Protein AF-A0A556P6F3-F1 (afdb_monomer_lite)

Foldseek 3Di:
DKKKKKKKFKADDDDPPDDRHMDIDIDIDIDDDDPPDDPVNVVVVLVVVQVVRCVVVVHHGPDIDMDMDWDWDDDPNDIDTDD

Secondary structure (DSSP, 8-state):
-EEEEEEEEEEE--BTTBSS-EEEEEEEEEEE--TT--HHHHHHHHHHHHHHHHHHHSS--SEEEEEEEE-EEEETTEEEE--

pLDDT: mean 94.59, std 3.57, range [74.25, 98.12]

Organism: NCBI:txid1955272

Radius of gyration: 16.93 Å; chains: 1; bounding box: 32×20×56 Å

Structure (mmCIF, N/CA/C/O backbone):
data_AF-A0A556P6F3-F1
#
_entry.id   AF-A0A556P6F3-F1
#
loop_
_atom_site.group_PDB
_atom_site.id
_atom_site.type_symbol
_atom_site.label_atom_id
_atom_site.label_alt_id
_atom_site.label_comp_id
_atom_site.label_asym_id
_atom_site.label_entity_id
_atom_site.label_seq_id
_atom_site.pdbx_PDB_ins_code
_atom_site.Cartn_x
_atom_site.Cartn_y
_atom_site.Cartn_z
_atom_site.occupancy
_atom_site.B_iso_or_equiv
_atom_site.auth_seq_id
_atom_site.auth_comp_id
_atom_site.auth_asym_id
_atom_site.auth_atom_id
_atom_site.pdbx_PDB_model_num
ATOM 1 N N . MET A 1 1 ? -10.426 -4.513 12.280 1.00 92.81 1 MET A N 1
ATOM 2 C CA . MET A 1 1 ? -10.178 -3.218 11.607 1.00 92.81 1 MET A CA 1
ATOM 3 C C . MET A 1 1 ? -9.906 -3.509 10.146 1.00 92.81 1 MET A C 1
ATOM 5 O O . MET A 1 1 ? -9.105 -4.403 9.896 1.00 92.81 1 MET A O 1
ATOM 9 N N . LYS A 1 2 ? -10.571 -2.850 9.192 1.00 96.00 2 LYS A N 1
ATOM 10 C CA . LYS A 1 2 ? -10.189 -3.023 7.787 1.00 96.00 2 LYS A CA 1
ATOM 11 C C . LYS A 1 2 ? -9.026 -2.106 7.461 1.00 96.00 2 LYS A C 1
ATOM 13 O O . LYS A 1 2 ? -9.049 -0.922 7.791 1.00 96.00 2 LYS A O 1
ATOM 18 N N . VAL A 1 3 ? -8.035 -2.693 6.819 1.00 97.19 3 VAL A N 1
ATOM 19 C CA . VAL A 1 3 ? -6.856 -2.016 6.309 1.00 97.19 3 VAL A CA 1
ATOM 20 C C . VAL A 1 3 ? -6.864 -2.169 4.800 1.00 97.19 3 VAL A C 1
ATOM 22 O O . VAL A 1 3 ? -7.013 -3.281 4.285 1.00 97.19 3 VAL A O 1
ATOM 25 N N . GLU A 1 4 ? -6.761 -1.043 4.111 1.00 97.62 4 GLU A N 1
ATOM 26 C CA . GLU A 1 4 ? -6.700 -0.970 2.656 1.00 97.62 4 GLU A CA 1
ATOM 27 C C . GLU A 1 4 ? -5.247 -0.695 2.264 1.00 97.62 4 GLU A C 1
ATOM 29 O O . GLU A 1 4 ? -4.610 0.200 2.821 1.00 97.62 4 GLU A O 1
ATOM 34 N N . PHE A 1 5 ? -4.724 -1.484 1.335 1.00 97.94 5 PHE A N 1
ATOM 35 C CA . PHE A 1 5 ? -3.378 -1.379 0.793 1.00 97.94 5 PHE A CA 1
ATOM 36 C C . PHE A 1 5 ? -3.500 -0.992 -0.676 1.00 97.94 5 PHE A C 1
ATOM 38 O O . PHE A 1 5 ? -4.090 -1.734 -1.460 1.00 97.94 5 PHE A O 1
ATOM 45 N N . GLU A 1 6 ? -2.943 0.153 -1.040 1.00 98.12 6 GLU A N 1
ATOM 46 C CA . GLU A 1 6 ? -2.826 0.625 -2.416 1.00 98.12 6 GLU A CA 1
ATOM 47 C C . GLU A 1 6 ? -1.341 0.614 -2.784 1.00 98.12 6 GLU A C 1
ATOM 49 O O . GLU A 1 6 ? -0.552 1.374 -2.222 1.00 98.12 6 GLU A O 1
ATOM 54 N N . ILE A 1 7 ? -0.953 -0.269 -3.698 1.00 97.94 7 ILE A N 1
ATOM 55 C CA . ILE A 1 7 ? 0.418 -0.404 -4.183 1.00 97.94 7 ILE A CA 1
ATOM 56 C C . ILE A 1 7 ? 0.480 0.105 -5.613 1.00 97.94 7 ILE A C 1
ATOM 58 O O . ILE A 1 7 ? -0.336 -0.301 -6.439 1.00 97.94 7 ILE A O 1
ATOM 62 N N . LYS A 1 8 ? 1.450 0.970 -5.909 1.00 97.94 8 LYS A N 1
ATOM 63 C CA . LYS A 1 8 ? 1.653 1.512 -7.256 1.00 97.94 8 LYS A CA 1
ATOM 64 C C . LYS A 1 8 ? 3.099 1.346 -7.686 1.00 97.94 8 LYS A C 1
ATOM 66 O O . LYS A 1 8 ? 4.006 1.737 -6.949 1.00 97.94 8 LYS A O 1
ATOM 71 N N . ALA A 1 9 ? 3.282 0.798 -8.879 1.00 97.88 9 ALA A N 1
ATOM 72 C CA . ALA A 1 9 ? 4.544 0.752 -9.595 1.00 97.88 9 ALA A CA 1
ATOM 73 C C . ALA A 1 9 ? 4.455 1.633 -10.844 1.00 97.88 9 ALA A C 1
ATOM 75 O O . ALA A 1 9 ? 3.439 1.616 -11.542 1.00 97.88 9 ALA A O 1
ATOM 76 N N . PHE A 1 10 ? 5.501 2.405 -11.115 1.00 97.25 10 PHE A N 1
ATOM 77 C CA . PHE A 1 10 ? 5.569 3.287 -12.276 1.00 97.25 10 PHE A CA 1
ATOM 78 C C . PHE A 1 10 ? 7.007 3.415 -12.779 1.00 97.25 10 PHE A C 1
ATOM 80 O O . PHE A 1 10 ? 7.943 3.423 -11.977 1.00 97.25 10 PHE A O 1
ATOM 87 N N . GLY A 1 11 ? 7.182 3.534 -14.090 1.00 95.62 11 GLY A N 1
ATOM 88 C CA . GLY A 1 11 ? 8.472 3.801 -14.721 1.00 95.62 11 GLY A CA 1
ATOM 89 C C . GLY A 1 11 ? 8.409 3.670 -16.236 1.00 95.62 11 GLY A C 1
ATOM 90 O O . GLY A 1 11 ? 7.390 3.243 -16.788 1.00 95.62 11 GLY A O 1
ATOM 91 N N . GLU A 1 12 ? 9.503 4.027 -16.898 1.00 91.38 12 GLU A N 1
ATOM 92 C CA . GLU A 1 12 ? 9.636 3.891 -18.344 1.00 91.38 12 GLU A CA 1
ATOM 93 C C . GLU A 1 12 ? 9.475 2.432 -18.803 1.00 91.38 12 GLU A C 1
ATOM 95 O O . GLU A 1 12 ? 9.899 1.470 -18.151 1.00 91.38 12 GLU A O 1
ATOM 100 N N . GLU A 1 13 ? 8.849 2.257 -19.962 1.00 91.44 13 GLU A N 1
ATOM 101 C CA . GLU A 1 13 ? 8.720 0.978 -20.651 1.00 91.44 13 GLU A CA 1
ATOM 102 C C . GLU A 1 13 ? 9.235 1.122 -22.080 1.00 91.44 13 GLU A C 1
ATOM 104 O O . GLU A 1 13 ? 8.965 2.107 -22.764 1.00 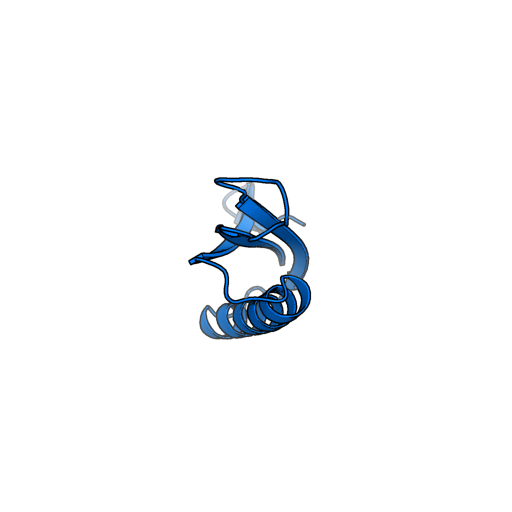91.44 13 GLU A O 1
ATOM 109 N N . LYS A 1 14 ? 9.994 0.124 -22.536 1.00 87.12 14 LYS A N 1
ATOM 110 C CA . LYS A 1 14 ? 10.478 0.070 -23.914 1.00 87.12 14 LYS A CA 1
ATOM 111 C C . LYS A 1 14 ? 9.522 -0.776 -24.735 1.00 87.12 14 LYS A C 1
ATOM 113 O O . LYS A 1 14 ? 9.441 -1.984 -24.525 1.00 87.12 14 LYS A O 1
ATOM 118 N N . ILE A 1 15 ? 8.830 -0.133 -25.667 1.00 86.69 15 ILE A N 1
ATOM 119 C CA . ILE A 1 15 ? 7.972 -0.787 -26.652 1.00 86.69 15 ILE A CA 1
ATOM 120 C C . ILE A 1 15 ? 8.484 -0.392 -28.033 1.00 86.69 15 ILE A C 1
ATOM 122 O O . ILE A 1 15 ? 8.726 0.788 -28.289 1.00 86.69 15 ILE A O 1
ATOM 126 N N . ASP A 1 16 ? 8.656 -1.379 -28.911 1.00 89.00 16 ASP A N 1
ATOM 127 C CA . ASP A 1 16 ? 9.054 -1.133 -30.296 1.00 89.00 16 ASP A CA 1
ATOM 128 C C . ASP A 1 16 ? 8.078 -0.147 -30.962 1.00 89.00 16 ASP A C 1
ATOM 130 O O . ASP A 1 16 ? 6.868 -0.221 -30.753 1.00 89.00 16 ASP A O 1
ATOM 134 N N . ASP A 1 17 ? 8.617 0.787 -31.747 1.00 91.94 17 ASP A N 1
ATOM 135 C CA . ASP A 1 17 ? 7.895 1.862 -32.450 1.00 91.94 17 ASP A CA 1
ATOM 136 C C . ASP A 1 17 ? 7.298 2.991 -31.580 1.00 91.94 17 ASP A C 1
ATOM 138 O O . ASP A 1 17 ? 6.705 3.926 -32.127 1.00 91.94 17 ASP A O 1
ATOM 142 N N . TYR A 1 18 ? 7.509 2.985 -30.256 1.00 90.19 18 TYR A N 1
ATOM 143 C CA . TYR A 1 18 ? 7.097 4.077 -29.363 1.00 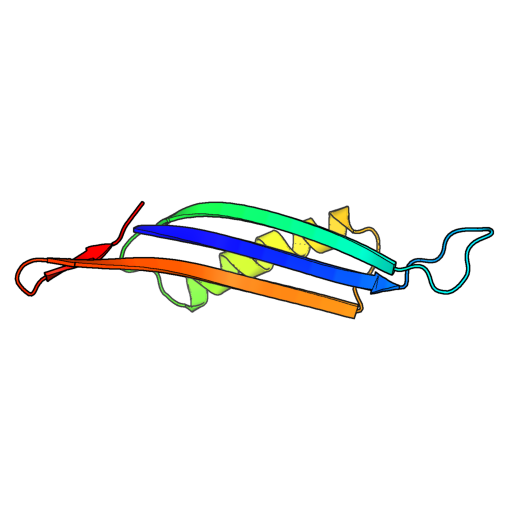90.19 18 TYR A CA 1
ATOM 144 C C . TYR A 1 18 ? 8.289 4.674 -28.604 1.00 90.19 18 TYR A C 1
ATOM 146 O O . TYR A 1 18 ? 9.083 3.966 -27.989 1.00 90.19 18 TYR A O 1
ATOM 154 N N . ASN A 1 19 ? 8.386 6.005 -28.605 1.00 89.50 19 ASN A N 1
ATOM 155 C CA . ASN A 1 19 ? 9.335 6.747 -27.770 1.00 89.50 19 ASN A CA 1
ATOM 156 C C . ASN A 1 19 ? 8.639 7.220 -26.485 1.00 89.50 19 ASN A C 1
ATOM 158 O O . ASN A 1 19 ? 7.425 7.429 -26.493 1.00 89.50 19 ASN A O 1
ATOM 162 N N . ASP A 1 20 ? 9.405 7.393 -25.403 1.00 90.25 20 ASP A N 1
ATOM 163 C CA . ASP A 1 20 ? 8.952 7.974 -24.126 1.00 90.25 20 ASP A CA 1
ATOM 164 C C . ASP A 1 20 ? 7.693 7.304 -23.538 1.00 90.25 20 ASP A C 1
ATOM 166 O O . ASP A 1 20 ? 6.759 7.961 -23.071 1.00 90.25 20 ASP A O 1
ATOM 170 N N . SER A 1 21 ? 7.638 5.972 -23.605 1.00 92.31 21 SER A N 1
ATOM 171 C CA . SER A 1 21 ? 6.520 5.191 -23.070 1.00 92.31 21 SER A CA 1
ATOM 172 C C . SER A 1 21 ? 6.696 4.903 -21.583 1.00 92.31 21 SER A C 1
ATOM 174 O O . SER A 1 21 ? 7.802 4.666 -21.101 1.00 92.31 21 SER A O 1
ATOM 176 N N . PHE A 1 22 ? 5.582 4.890 -20.853 1.00 93.44 22 PHE A N 1
ATOM 177 C CA . PHE A 1 22 ? 5.554 4.639 -19.415 1.00 93.44 22 PHE A CA 1
ATOM 178 C C . PHE A 1 22 ? 4.532 3.564 -19.086 1.00 93.44 22 PHE A C 1
ATOM 180 O O . PHE A 1 22 ? 3.423 3.553 -19.627 1.00 93.44 22 PHE A O 1
ATOM 187 N N . LYS A 1 23 ? 4.884 2.714 -18.125 1.00 94.44 23 LYS A N 1
ATOM 188 C CA . LYS A 1 23 ? 3.995 1.703 -17.570 1.00 94.44 23 LYS A CA 1
ATOM 189 C C . LYS A 1 23 ? 3.607 2.084 -16.153 1.00 94.44 23 LYS A C 1
ATOM 191 O O . LYS A 1 23 ? 4.433 2.473 -15.333 1.00 94.44 23 LYS A O 1
ATOM 196 N N . GLY A 1 24 ? 2.319 1.957 -15.867 1.00 96.12 24 GLY A N 1
ATOM 197 C CA . GLY A 1 24 ? 1.772 2.027 -14.521 1.00 96.12 24 GLY A CA 1
ATOM 198 C C . GLY A 1 24 ? 1.148 0.689 -14.157 1.00 96.12 24 GLY A C 1
ATOM 199 O O . GLY A 1 24 ? 0.472 0.074 -14.980 1.00 96.12 24 GLY A O 1
ATOM 200 N N . TYR A 1 25 ? 1.352 0.244 -12.924 1.00 96.44 25 TYR A N 1
ATOM 201 C CA . TYR A 1 25 ? 0.696 -0.937 -12.374 1.00 96.44 25 TYR A CA 1
ATOM 202 C C . TYR A 1 25 ? 0.183 -0.623 -10.977 1.00 96.44 25 TYR A C 1
ATOM 204 O O . TYR A 1 25 ? 0.902 -0.054 -10.156 1.00 96.44 25 TYR A O 1
ATOM 212 N N . GLU A 1 26 ? -1.066 -0.983 -10.709 1.00 96.69 26 GLU A N 1
ATOM 213 C CA . GLU A 1 26 ? -1.728 -0.693 -9.444 1.00 96.69 26 GLU A CA 1
ATOM 214 C C . GLU A 1 26 ? -2.394 -1.946 -8.890 1.00 96.69 26 GLU A C 1
ATOM 216 O O . GLU A 1 26 ? -3.106 -2.661 -9.595 1.00 96.69 26 GLU A O 1
ATOM 221 N N . VAL A 1 27 ? -2.182 -2.184 -7.599 1.00 96.69 27 VAL A N 1
ATOM 222 C CA . VAL A 1 27 ? -2.816 -3.262 -6.847 1.00 96.69 27 VAL A CA 1
ATOM 223 C C . VAL A 1 27 ? -3.491 -2.667 -5.624 1.00 96.69 27 VAL A C 1
ATOM 225 O O . VAL A 1 27 ? -2.843 -2.061 -4.774 1.00 96.69 27 VAL A O 1
ATOM 228 N N . ALA A 1 28 ? -4.799 -2.887 -5.511 1.00 96.69 28 ALA A N 1
ATOM 229 C CA . ALA A 1 28 ? -5.581 -2.530 -4.337 1.00 96.69 28 ALA A CA 1
ATOM 230 C C . ALA A 1 28 ? -6.034 -3.800 -3.608 1.00 96.69 28 ALA A C 1
ATOM 232 O O . ALA A 1 28 ? -6.644 -4.691 -4.203 1.00 96.69 28 ALA A O 1
ATOM 233 N N . ARG A 1 29 ? -5.743 -3.899 -2.308 1.00 95.44 29 ARG A N 1
ATOM 234 C CA . ARG A 1 29 ? -6.117 -5.043 -1.463 1.00 95.44 29 ARG A CA 1
ATOM 235 C C . ARG A 1 29 ? -6.707 -4.577 -0.151 1.00 95.44 29 ARG A C 1
ATOM 237 O O . ARG A 1 29 ? -6.326 -3.550 0.392 1.00 95.44 29 ARG A O 1
ATOM 244 N N . ASN A 1 30 ? -7.608 -5.383 0.393 1.00 95.62 30 ASN A N 1
ATOM 245 C CA . ASN A 1 30 ? -8.224 -5.129 1.686 1.00 95.62 30 ASN A CA 1
ATOM 246 C C . ASN A 1 30 ? -7.984 -6.323 2.601 1.00 95.62 30 ASN A C 1
ATOM 248 O O . ASN A 1 30 ? -8.114 -7.469 2.169 1.00 95.62 30 ASN A O 1
ATOM 252 N N . LYS A 1 31 ? -7.690 -6.065 3.874 1.00 95.44 31 LYS A N 1
ATOM 253 C CA . LYS A 1 31 ? -7.554 -7.116 4.882 1.00 95.44 31 LYS A CA 1
ATOM 254 C C . LYS A 1 31 ? -8.175 -6.679 6.198 1.00 95.44 31 LYS A C 1
ATOM 256 O O . LYS A 1 31 ? -8.019 -5.538 6.625 1.00 95.44 31 LYS A O 1
ATOM 261 N N . VAL A 1 32 ? -8.879 -7.597 6.852 1.00 95.31 32 VAL A N 1
ATOM 262 C CA . VAL A 1 32 ? -9.311 -7.400 8.237 1.00 95.31 32 VAL A CA 1
ATOM 263 C C . VAL A 1 32 ? -8.158 -7.811 9.142 1.00 95.31 32 VAL A C 1
ATOM 265 O O . VAL A 1 32 ? -7.725 -8.959 9.107 1.00 95.31 32 VAL A O 1
ATOM 268 N N . LEU A 1 33 ? -7.655 -6.863 9.929 1.00 95.12 33 LEU A N 1
ATOM 269 C CA . LEU A 1 33 ? -6.545 -7.055 10.858 1.00 95.12 33 LEU A CA 1
ATOM 270 C C . LEU A 1 33 ? -6.971 -6.767 12.303 1.00 95.12 33 LEU A C 1
ATOM 272 O O . LEU A 1 33 ? -7.962 -6.059 12.559 1.00 95.12 33 LEU A O 1
ATOM 276 N N . SER A 1 34 ? -6.210 -7.346 13.237 1.00 94.38 34 SER A N 1
ATOM 277 C CA . SER A 1 34 ? -6.305 -7.056 14.670 1.00 94.38 34 SER A CA 1
ATOM 278 C C . SER A 1 34 ? -5.974 -5.586 14.946 1.00 94.38 34 SER A C 1
ATOM 280 O O . SER A 1 34 ? -5.231 -4.959 14.193 1.00 94.38 34 SER A O 1
ATOM 282 N N . LYS A 1 35 ? -6.513 -5.037 16.041 1.00 92.00 35 LYS A N 1
ATOM 283 C CA . LYS A 1 35 ? -6.109 -3.711 16.544 1.00 92.00 35 LYS A CA 1
ATOM 284 C C . LYS A 1 35 ? -4.694 -3.719 17.134 1.00 92.00 35 LYS A C 1
ATOM 286 O O . LYS A 1 35 ? -4.112 -2.659 17.302 1.00 92.00 35 LYS A O 1
ATOM 291 N N . GLU A 1 36 ? -4.163 -4.899 17.433 1.00 95.56 36 GLU A N 1
ATOM 292 C CA . GLU A 1 36 ? -2.820 -5.100 17.988 1.00 95.56 36 GLU A CA 1
ATOM 293 C C . GLU A 1 36 ? -1.737 -5.187 16.905 1.00 95.56 36 GLU A C 1
ATOM 295 O O . GLU A 1 36 ? -0.569 -5.362 17.233 1.00 95.56 36 GLU A O 1
ATOM 300 N N . ILE A 1 37 ? -2.117 -5.075 15.623 1.00 96.12 37 ILE A N 1
ATOM 301 C CA . ILE A 1 37 ? -1.167 -5.118 14.511 1.00 96.12 37 ILE A CA 1
ATOM 302 C C . ILE A 1 37 ? -0.087 -4.047 14.689 1.00 96.12 37 ILE A C 1
ATOM 304 O O . ILE A 1 37 ? -0.373 -2.876 14.954 1.00 96.12 37 ILE A O 1
ATOM 308 N N . THR A 1 38 ? 1.160 -4.451 14.514 1.00 96.56 38 THR A N 1
ATOM 309 C CA . THR A 1 38 ? 2.316 -3.562 14.577 1.00 96.56 38 THR A CA 1
ATOM 310 C C . THR A 1 38 ? 2.660 -2.999 13.200 1.00 96.56 38 THR A C 1
ATOM 312 O O . THR A 1 38 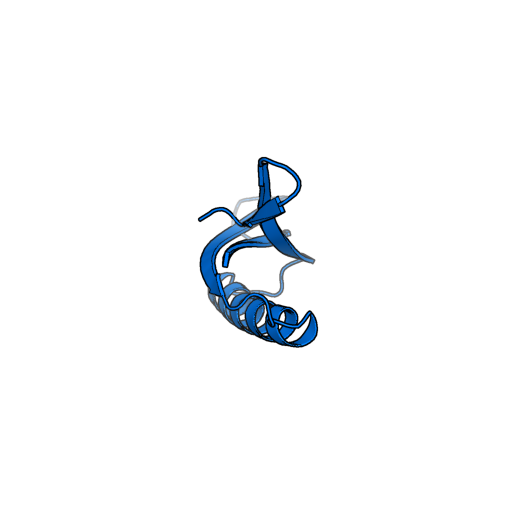? 2.278 -3.541 12.160 1.00 96.56 38 THR A O 1
ATOM 315 N N . LEU A 1 39 ? 3.439 -1.914 13.178 1.00 96.00 39 LEU A N 1
ATOM 316 C CA . LEU A 1 39 ? 3.948 -1.363 11.922 1.00 96.00 39 LEU A CA 1
ATOM 317 C C . LEU A 1 39 ? 4.847 -2.369 11.181 1.00 96.00 39 LEU A C 1
ATOM 319 O O . LEU A 1 39 ? 4.704 -2.516 9.974 1.00 96.00 39 LEU A O 1
ATOM 323 N N . GLY A 1 40 ? 5.684 -3.126 11.899 1.00 97.75 40 GLY A N 1
ATOM 324 C CA . GLY A 1 40 ? 6.542 -4.151 11.291 1.00 97.75 40 GLY A CA 1
ATOM 325 C C . GLY A 1 40 ? 5.753 -5.295 10.643 1.00 97.75 40 GLY A C 1
ATOM 326 O O . GLY A 1 40 ? 6.118 -5.798 9.584 1.00 97.75 40 GLY A O 1
ATOM 327 N N . GLU A 1 41 ? 4.612 -5.685 11.216 1.00 97.12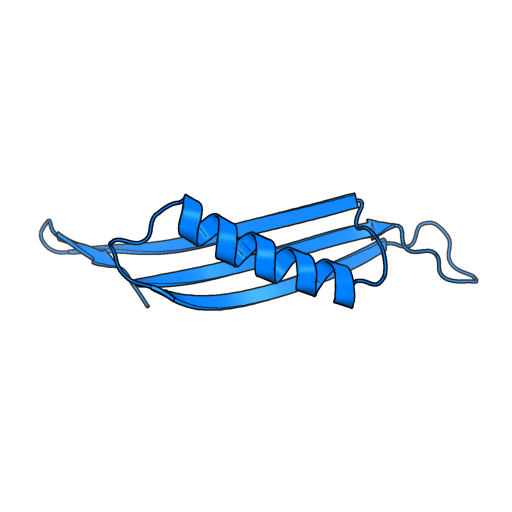 41 GLU A N 1
ATOM 328 C CA . GLU A 1 41 ? 3.735 -6.660 10.560 1.00 97.12 41 GLU A CA 1
ATOM 329 C C . GLU A 1 41 ? 3.065 -6.083 9.304 1.00 97.12 41 GLU A C 1
ATOM 331 O O . GLU A 1 41 ? 2.898 -6.804 8.321 1.00 97.12 41 GLU A O 1
ATOM 336 N N . LEU A 1 42 ? 2.712 -4.790 9.299 1.00 96.19 42 LEU A N 1
ATOM 337 C CA . LEU A 1 42 ? 2.216 -4.105 8.098 1.00 96.19 42 LEU A CA 1
ATOM 338 C C . LEU A 1 42 ? 3.283 -4.024 6.999 1.00 96.19 42 LEU A C 1
ATOM 340 O O . LEU A 1 42 ? 2.959 -4.252 5.834 1.00 96.19 42 LEU A O 1
ATOM 344 N N . GLU A 1 43 ? 4.539 -3.761 7.361 1.00 96.94 43 GLU A N 1
ATOM 345 C CA . GLU A 1 43 ? 5.678 -3.781 6.436 1.00 96.94 43 GLU A CA 1
ATOM 346 C C . GLU A 1 43 ? 5.824 -5.152 5.770 1.00 96.94 43 GLU A C 1
ATOM 348 O O . GLU A 1 43 ? 5.921 -5.215 4.550 1.00 96.94 43 GLU A O 1
ATOM 353 N N . ASN A 1 44 ? 5.711 -6.252 6.523 1.00 97.44 44 ASN A N 1
ATOM 354 C CA . ASN A 1 44 ? 5.761 -7.606 5.956 1.00 97.44 44 ASN A CA 1
ATOM 355 C C . ASN A 1 44 ? 4.658 -7.854 4.910 1.00 97.44 44 ASN A C 1
ATOM 357 O O . ASN A 1 44 ? 4.906 -8.480 3.872 1.00 97.44 44 ASN A O 1
ATOM 361 N N . TYR A 1 45 ? 3.439 -7.352 5.149 1.00 96.62 45 TYR A N 1
ATOM 362 C CA . TYR A 1 45 ? 2.365 -7.417 4.152 1.00 96.62 45 TYR A CA 1
ATOM 363 C C . TYR A 1 45 ? 2.706 -6.598 2.906 1.00 96.62 45 TYR A C 1
ATOM 365 O O . TYR A 1 45 ? 2.541 -7.097 1.794 1.00 96.62 45 TYR A O 1
ATOM 373 N N . ILE A 1 46 ? 3.203 -5.370 3.076 1.00 97.06 46 ILE A N 1
ATOM 374 C CA . ILE A 1 46 ? 3.606 -4.512 1.957 1.00 97.06 46 ILE A CA 1
ATOM 375 C C . ILE A 1 46 ? 4.731 -5.158 1.150 1.00 97.06 46 ILE A C 1
ATOM 377 O O . ILE A 1 46 ? 4.610 -5.246 -0.067 1.00 97.06 46 ILE A O 1
ATOM 381 N N . SER A 1 47 ? 5.788 -5.645 1.803 1.00 97.44 47 SER A N 1
ATOM 382 C CA . SER A 1 47 ? 6.926 -6.295 1.149 1.00 97.44 47 SER A CA 1
ATOM 383 C C . SER A 1 47 ? 6.486 -7.493 0.319 1.00 97.44 47 SER A C 1
ATOM 385 O O . SER A 1 47 ? 6.932 -7.646 -0.811 1.00 97.44 47 SER A O 1
ATOM 387 N N . THR A 1 48 ? 5.555 -8.298 0.836 1.00 96.69 48 THR A N 1
ATOM 388 C CA . THR A 1 48 ? 4.998 -9.430 0.085 1.00 96.69 48 THR A CA 1
ATOM 389 C C . THR A 1 48 ? 4.288 -8.954 -1.186 1.00 96.69 48 THR A C 1
ATOM 391 O O . THR A 1 48 ? 4.554 -9.467 -2.268 1.00 96.69 48 THR A O 1
ATOM 394 N N . ILE A 1 49 ? 3.434 -7.927 -1.085 1.00 96.56 49 ILE A N 1
ATOM 395 C CA . ILE A 1 49 ? 2.722 -7.384 -2.254 1.00 96.56 49 ILE A CA 1
ATOM 396 C C . ILE A 1 49 ? 3.700 -6.704 -3.226 1.00 96.56 49 ILE A C 1
ATOM 398 O O . ILE A 1 49 ? 3.504 -6.771 -4.433 1.00 96.56 49 ILE A O 1
ATOM 402 N N . PHE A 1 50 ? 4.762 -6.068 -2.732 1.00 96.81 50 PHE A N 1
ATOM 403 C CA . PHE A 1 50 ? 5.812 -5.483 -3.565 1.00 96.81 50 PHE A CA 1
ATOM 404 C C . PHE A 1 50 ? 6.531 -6.529 -4.410 1.00 96.81 50 PHE A C 1
ATOM 406 O O . PHE A 1 50 ? 6.749 -6.280 -5.591 1.00 96.81 50 PHE A O 1
ATOM 413 N N . GLU A 1 51 ? 6.892 -7.680 -3.844 1.00 95.69 51 GLU A N 1
ATOM 414 C CA . GLU A 1 51 ? 7.539 -8.749 -4.612 1.00 95.69 51 GLU A CA 1
ATOM 415 C C . GLU A 1 51 ? 6.608 -9.314 -5.692 1.00 95.69 51 GLU A C 1
ATOM 417 O O . GLU A 1 51 ? 7.032 -9.499 -6.831 1.00 95.69 51 GLU A O 1
ATOM 422 N N . GLU A 1 52 ? 5.323 -9.491 -5.378 1.00 94.75 52 GLU A N 1
ATOM 423 C CA . GLU A 1 52 ? 4.312 -9.874 -6.371 1.00 94.75 52 GLU A CA 1
ATOM 424 C C . GLU A 1 52 ? 4.194 -8.826 -7.490 1.00 94.75 52 GLU A C 1
ATOM 426 O O . GLU A 1 52 ? 4.281 -9.159 -8.669 1.00 94.75 52 GLU A O 1
ATOM 431 N N . VAL A 1 53 ? 4.085 -7.543 -7.128 1.00 95.38 53 VAL A N 1
ATOM 432 C CA . VAL A 1 53 ? 3.998 -6.430 -8.084 1.00 95.38 53 VAL A CA 1
ATOM 433 C C . VAL A 1 53 ? 5.236 -6.348 -8.969 1.00 95.38 53 VAL A C 1
ATOM 435 O O . VAL A 1 53 ? 5.096 -6.137 -10.167 1.00 95.38 53 VAL A O 1
ATOM 438 N N . LYS A 1 54 ? 6.444 -6.523 -8.423 1.00 94.25 54 LYS A N 1
ATOM 439 C CA . LYS A 1 54 ? 7.678 -6.559 -9.225 1.00 94.25 54 LYS A CA 1
ATOM 440 C C . LYS A 1 54 ? 7.663 -7.720 -10.219 1.00 94.25 54 LYS A C 1
ATOM 442 O O . LYS A 1 54 ? 8.059 -7.529 -11.367 1.00 94.25 54 LYS A O 1
ATOM 447 N N . GLY A 1 55 ? 7.195 -8.892 -9.785 1.00 93.75 55 GLY A N 1
ATOM 448 C CA . GLY A 1 55 ? 7.022 -10.059 -10.649 1.00 93.75 55 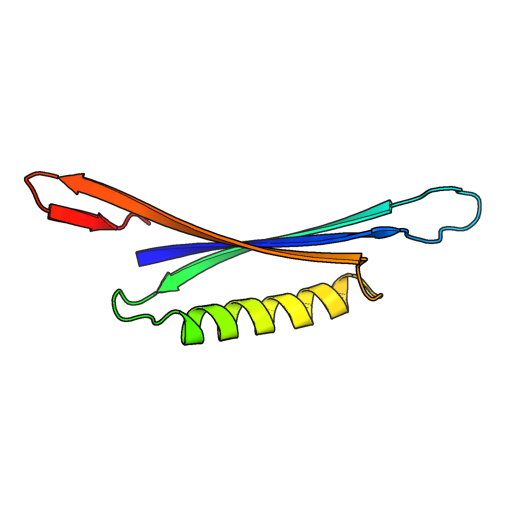GLY A CA 1
ATOM 449 C C . GLY A 1 55 ? 6.076 -9.776 -11.816 1.00 93.75 55 GLY A C 1
ATOM 450 O O . GLY A 1 55 ? 6.449 -9.987 -12.968 1.00 93.75 55 GLY A O 1
ATOM 451 N N . ASP A 1 56 ? 4.896 -9.225 -11.528 1.00 94.31 56 ASP A N 1
ATOM 452 C CA . ASP A 1 56 ? 3.870 -8.913 -12.532 1.00 94.31 56 ASP A CA 1
ATOM 453 C C . ASP A 1 56 ? 4.266 -7.750 -13.456 1.00 94.31 56 ASP A C 1
ATOM 455 O O . ASP A 1 56 ? 3.948 -7.746 -14.647 1.00 94.31 56 ASP A O 1
ATOM 459 N N . TYR A 1 57 ? 4.971 -6.745 -12.925 1.00 94.25 57 TYR A N 1
ATOM 460 C CA . TYR A 1 57 ? 5.438 -5.596 -13.704 1.00 94.25 57 TYR A CA 1
ATOM 461 C C . TYR A 1 57 ? 6.444 -6.022 -14.784 1.00 94.25 57 TYR A C 1
ATOM 463 O O . TYR A 1 57 ? 6.504 -5.399 -15.849 1.00 94.25 57 TYR A O 1
ATOM 471 N N . GLY A 1 58 ? 7.198 -7.099 -14.527 1.00 90.94 58 GLY A N 1
ATOM 472 C CA . GLY A 1 58 ? 8.124 -7.743 -15.464 1.00 90.94 58 GLY A CA 1
ATOM 473 C C . GLY A 1 58 ? 9.511 -7.098 -15.548 1.00 90.94 58 GLY A C 1
ATOM 474 O O . GLY A 1 58 ? 10.414 -7.653 -16.167 1.00 90.94 58 GLY A O 1
ATOM 475 N N . GLN A 1 59 ? 9.701 -5.945 -14.911 1.00 87.94 59 GLN A N 1
ATOM 476 C CA . GLN A 1 59 ? 10.976 -5.238 -14.799 1.00 87.94 59 GLN A CA 1
ATOM 477 C C . GLN A 1 59 ? 11.016 -4.439 -13.490 1.00 87.94 59 GLN A C 1
ATOM 479 O O . GLN A 1 59 ? 10.002 -4.302 -12.807 1.00 87.94 59 GLN A O 1
ATOM 484 N N . GLN A 1 60 ? 12.178 -3.906 -13.117 1.00 89.81 60 GLN A N 1
ATOM 485 C CA . GLN A 1 60 ? 12.281 -3.048 -11.937 1.00 89.81 60 GLN A CA 1
ATOM 486 C C . GLN A 1 60 ? 11.602 -1.697 -12.232 1.00 89.81 60 GLN A C 1
ATOM 488 O O . GLN A 1 60 ? 12.070 -0.988 -13.123 1.00 89.81 60 GLN A O 1
ATOM 493 N N . PRO A 1 61 ? 10.533 -1.312 -11.511 1.00 94.12 61 PRO A N 1
ATOM 494 C CA . PRO A 1 61 ? 9.929 0.003 -11.689 1.00 94.12 61 PRO A CA 1
ATOM 495 C C . PRO A 1 61 ? 10.828 1.092 -11.085 1.00 94.12 61 PRO A C 1
ATOM 497 O O . PRO A 1 61 ? 11.540 0.851 -10.105 1.00 94.12 61 PRO A O 1
ATOM 500 N N . GLU A 1 62 ? 10.759 2.304 -11.634 1.00 95.94 62 GLU A N 1
ATOM 501 C CA . GLU A 1 62 ? 11.454 3.479 -11.089 1.00 95.94 62 GLU A CA 1
ATOM 502 C C . GLU A 1 62 ? 10.877 3.895 -9.738 1.00 95.94 62 GLU A C 1
ATOM 504 O O . GLU A 1 62 ? 11.601 4.290 -8.824 1.00 95.94 62 GLU A O 1
ATOM 509 N N . GLN A 1 63 ? 9.557 3.785 -9.606 1.00 96.69 63 GLN A N 1
ATOM 510 C CA . GLN A 1 63 ? 8.831 4.069 -8.383 1.00 96.69 63 GLN A CA 1
ATOM 511 C C . GLN A 1 63 ? 8.021 2.847 -7.983 1.00 96.69 63 GLN A C 1
ATOM 513 O O . GLN A 1 63 ? 7.271 2.299 -8.786 1.00 96.69 63 GLN A O 1
ATOM 518 N N . LEU A 1 64 ? 8.141 2.452 -6.719 1.00 97.19 64 LEU A N 1
ATOM 519 C CA . LEU A 1 64 ? 7.315 1.428 -6.096 1.00 97.19 64 LEU A CA 1
ATOM 520 C C . LEU A 1 64 ? 6.877 1.943 -4.732 1.00 97.19 64 LEU A C 1
ATOM 522 O O . LEU A 1 64 ? 7.703 2.170 -3.849 1.00 97.19 64 LEU A O 1
ATOM 526 N N . THR A 1 65 ? 5.580 2.179 -4.579 1.00 97.75 65 THR A N 1
ATOM 527 C CA . THR A 1 65 ? 5.027 2.873 -3.414 1.00 97.75 65 THR A CA 1
ATOM 528 C C . THR A 1 65 ? 3.863 2.102 -2.817 1.00 97.75 65 THR A C 1
ATOM 530 O O . THR A 1 65 ? 3.150 1.385 -3.519 1.00 97.75 65 THR A O 1
ATOM 533 N N . ALA A 1 66 ? 3.677 2.262 -1.508 1.00 97.69 66 ALA A N 1
ATOM 534 C CA . ALA A 1 66 ? 2.548 1.726 -0.769 1.00 97.69 66 ALA A CA 1
ATOM 535 C C . ALA A 1 66 ? 1.833 2.852 -0.029 1.00 97.69 66 ALA A C 1
ATOM 537 O O . ALA A 1 66 ? 2.464 3.674 0.636 1.00 97.69 66 ALA A O 1
ATOM 538 N N . LYS A 1 67 ? 0.508 2.844 -0.090 1.00 97.75 67 LYS A N 1
ATOM 539 C CA . LYS A 1 67 ? -0.362 3.660 0.745 1.00 97.75 67 LYS A CA 1
ATOM 540 C C . LYS A 1 67 ? -1.255 2.733 1.552 1.00 97.75 67 LYS A C 1
ATOM 542 O O . LYS A 1 67 ? -1.948 1.880 1.001 1.00 97.75 67 LYS A O 1
ATOM 547 N N . ILE A 1 68 ? -1.228 2.916 2.868 1.00 96.75 68 ILE A N 1
ATOM 548 C CA . ILE A 1 68 ? -2.076 2.182 3.801 1.00 96.75 68 ILE A CA 1
ATOM 549 C C . ILE A 1 68 ? -3.158 3.124 4.302 1.00 96.75 68 ILE A C 1
ATOM 551 O O . ILE A 1 68 ? -2.861 4.208 4.804 1.00 96.75 68 ILE A O 1
ATOM 555 N N . THR A 1 69 ? -4.409 2.689 4.210 1.00 97.19 69 THR A N 1
ATOM 556 C CA . THR A 1 69 ? -5.549 3.433 4.738 1.00 97.19 69 THR A CA 1
ATOM 557 C C . THR A 1 69 ? -6.229 2.628 5.838 1.00 97.19 69 THR A C 1
ATOM 559 O O . THR A 1 69 ? -6.675 1.500 5.630 1.00 97.19 69 THR A O 1
ATOM 562 N N . ILE A 1 70 ? -6.345 3.242 7.015 1.00 95.75 70 ILE A N 1
ATOM 563 C CA . ILE A 1 70 ? -7.178 2.780 8.125 1.00 95.75 70 ILE A CA 1
ATOM 564 C C . ILE A 1 70 ? -8.215 3.865 8.366 1.00 95.75 70 ILE A C 1
ATOM 566 O O . ILE A 1 70 ? -7.866 5.018 8.613 1.00 95.75 70 ILE A O 1
ATOM 570 N N . ARG A 1 71 ? -9.495 3.506 8.301 1.00 95.12 71 ARG A N 1
ATOM 571 C CA . ARG A 1 71 ? -10.577 4.456 8.564 1.00 95.12 71 ARG A CA 1
ATOM 572 C C . ARG A 1 71 ? -11.133 4.231 9.960 1.00 95.12 71 ARG A C 1
ATOM 574 O O . ARG A 1 71 ? -11.377 3.096 10.366 1.00 95.12 71 ARG A O 1
ATOM 581 N N . ALA A 1 72 ? -11.365 5.317 10.678 1.00 95.75 72 ALA A N 1
ATOM 582 C CA . ALA A 1 72 ? -12.018 5.308 11.974 1.00 95.75 72 ALA A CA 1
ATOM 583 C C . ALA A 1 72 ? -12.977 6.493 12.075 1.00 95.75 72 ALA A C 1
ATOM 585 O O . ALA A 1 72 ? -12.840 7.478 11.350 1.00 95.75 72 ALA A O 1
ATOM 586 N N . LYS A 1 73 ? -13.951 6.381 12.970 1.00 96.00 73 LYS A N 1
ATOM 587 C CA . LYS A 1 73 ? -14.838 7.474 13.361 1.00 96.00 73 LYS A CA 1
ATOM 588 C C . LYS A 1 73 ? -14.905 7.560 14.877 1.00 96.00 73 LYS A C 1
ATOM 590 O O . LYS A 1 73 ? -14.756 6.545 15.558 1.00 96.00 73 LYS A O 1
ATOM 595 N N . GLU A 1 74 ? -15.155 8.756 15.377 1.00 96.88 74 GLU A N 1
ATOM 596 C CA . GLU A 1 74 ? -15.499 8.980 16.776 1.00 96.88 74 GLU A CA 1
ATOM 597 C C . GLU A 1 74 ? -17.017 8.837 16.947 1.00 96.88 74 GLU A C 1
ATOM 599 O O . GLU A 1 74 ? -17.797 9.203 16.060 1.00 96.88 74 GLU A O 1
ATOM 604 N N . LYS A 1 75 ? -17.423 8.214 18.053 1.00 93.75 75 LYS A N 1
ATOM 605 C CA . LYS A 1 75 ? -18.805 8.187 18.509 1.00 93.75 75 LYS A CA 1
ATOM 606 C C . LYS A 1 75 ? -18.826 8.144 20.036 1.00 93.75 75 LYS A C 1
ATOM 608 O O . LYS A 1 75 ? -18.354 7.174 20.616 1.00 93.75 75 LYS A O 1
ATOM 613 N N . GLU A 1 76 ? -19.428 9.158 20.655 1.00 94.06 76 GLU A N 1
ATOM 614 C CA . GLU A 1 76 ? -19.644 9.239 22.112 1.00 94.06 76 GLU A CA 1
ATOM 615 C C . GLU A 1 76 ? -18.341 9.149 22.937 1.00 94.06 76 GLU A C 1
ATOM 617 O O . GLU A 1 76 ? -18.305 8.589 24.026 1.00 94.06 76 GLU A O 1
ATOM 622 N N . GLY A 1 77 ? -17.253 9.717 22.420 1.00 95.00 77 GLY A N 1
ATOM 623 C CA . GLY A 1 77 ? -15.918 9.694 23.017 1.00 95.00 77 GLY A CA 1
ATOM 624 C C . GLY A 1 77 ? -15.094 8.454 22.666 1.00 95.00 77 GLY A C 1
ATOM 625 O O . GLY A 1 77 ? -13.917 8.393 23.021 1.00 95.00 77 GLY A O 1
ATOM 626 N N . GLU A 1 78 ? -15.662 7.484 21.943 1.00 94.38 78 GLU A N 1
ATOM 627 C CA . GLU A 1 78 ? -14.986 6.239 21.582 1.00 94.38 78 GLU A CA 1
ATOM 628 C C . GLU A 1 78 ? -14.604 6.186 20.096 1.00 94.38 78 GLU A C 1
ATOM 630 O O . GLU A 1 78 ? -15.395 6.484 19.197 1.00 94.38 78 GLU A O 1
ATOM 635 N N . ILE A 1 79 ? -13.373 5.746 19.813 1.00 94.12 79 ILE A N 1
ATOM 636 C CA . ILE A 1 79 ? -12.904 5.521 18.441 1.00 94.12 79 ILE A CA 1
ATOM 637 C C . ILE A 1 79 ? -13.349 4.136 17.970 1.00 94.12 79 ILE A C 1
ATOM 639 O O . ILE A 1 79 ? -12.920 3.100 18.484 1.00 94.12 79 ILE A O 1
ATOM 643 N N . THR A 1 80 ? -14.150 4.115 16.907 1.00 92.81 80 THR A N 1
ATOM 644 C CA . THR A 1 80 ? -14.549 2.892 16.211 1.00 92.81 80 THR A CA 1
ATOM 645 C C . THR A 1 80 ? -13.871 2.818 14.849 1.00 92.81 80 THR A C 1
ATOM 647 O O . THR A 1 80 ? -14.046 3.693 14.001 1.00 92.81 80 THR A O 1
ATOM 650 N N . TYR A 1 81 ? -13.126 1.741 14.610 1.00 92.75 81 TYR A N 1
ATOM 651 C CA . TYR A 1 81 ? -12.542 1.465 13.298 1.00 92.75 81 TYR A CA 1
ATOM 652 C C . TYR A 1 81 ? -13.605 0.964 12.324 1.00 92.75 81 TYR A C 1
ATOM 654 O O . TYR A 1 81 ? -14.438 0.128 12.674 1.00 92.75 81 TYR A O 1
ATOM 662 N N . LEU A 1 82 ? -13.546 1.464 11.096 1.00 87.25 82 LEU A N 1
ATOM 663 C CA . LEU A 1 82 ? -14.465 1.123 10.022 1.00 87.25 82 LEU A CA 1
ATOM 664 C C . LEU A 1 82 ? -13.969 -0.105 9.244 1.00 87.25 82 LEU A C 1
ATOM 666 O O . LEU A 1 82 ? -12.780 -0.451 9.263 1.00 87.25 82 LEU A O 1
ATOM 670 N N . GLY A 1 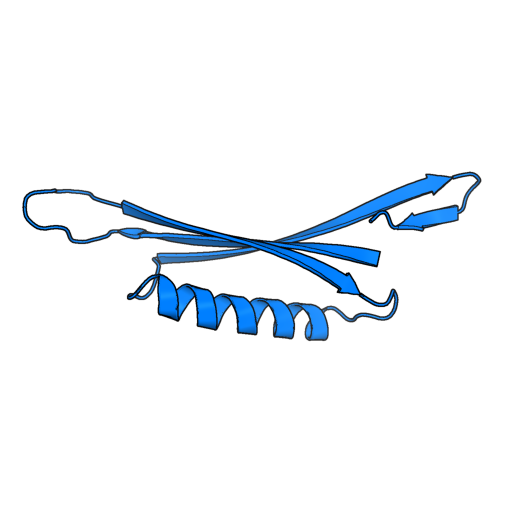83 ? -14.914 -0.770 8.580 1.00 74.25 83 GLY A N 1
ATOM 671 C CA . GLY A 1 83 ? -14.676 -1.854 7.630 1.00 74.25 83 GLY A CA 1
ATOM 672 C C . GLY A 1 83 ? -15.535 -1.688 6.394 1.00 74.25 83 GLY A C 1
ATOM 673 O O . GLY A 1 83 ? -16.751 -1.529 6.597 1.00 74.25 83 GLY A O 1
#

Sequence (83 aa):
MKVEFEIKAFGEEKIDDYNDSFKGYEVARNKVLSKEITLGELENYISTIFEEVKGDYGQQPEQLTAKITIRAKEKEGEITYLG